Protein AF-A0A182T393-F1 (afdb_monomer)

Nearest PDB structures (foldseek):
  6nk0-assembly1_A  TM=8.496E-01  e=2.399E-06  Homo sapiens
  6nk1-assembly1_A  TM=8.509E-01  e=2.706E-06  Homo sapiens
  4l0p-assembly1_A  TM=8.720E-01  e=4.123E-06  Homo sapiens
  3ckh-assembly3_A  TM=7.743E-01  e=2.548E-06  Homo sapiens
  2bba-assembly1_A  TM=7.768E-01  e=3.442E-06  Homo sapiens

Mean predicted aligned error: 6.73 Å

Sequence (135 aa):
MGCGLAKNLWVEESFTNFVKGINWRSYVVCDVAYNNVNNWLWSPFIDRGPANRLYIEIHFTIRDCSLFPGNALSCKETFSLLFYEFDAATREPPPWQPESYKLIGRIAAGEGRFNQNSDVDINVEVKSIAVTKKG

Foldseek 3Di:
DDPDDDDLEWDWDWDDDVVVPDTDTDTDDDPQQDPPRDYDDDDQDDFCPPDQKDKDKDWDAFADPVQDPDRRNPDDQKDWDWDAADADSPPDDPDPDRVRTDTQDIDGQVVRHDHDPVDTRTGIDMTMDGDDHRD

Secondary structure (DSSP, 8-state):
----S--SS-EEEEEEETTTTEEEEEEE---TTSSS------PPP---TT-SEEEEEEEE-EE-GGGS-S--SS--SEEEEEE---SS--SSPPPS-GGGSEEEEEEE-TT-EESSTT----EEEEEEEE--S--

Organism: NCBI:txid74869

pLDDT: mean 84.37, std 12.2, range [49.47, 97.12]

Structure (mmCIF, N/CA/C/O backbone):
data_AF-A0A182T393-F1
#
_entry.id   AF-A0A182T393-F1
#
loop_
_atom_site.group_PDB
_atom_site.id
_atom_site.type_symbol
_atom_site.label_atom_id
_atom_site.label_alt_id
_atom_site.label_comp_id
_atom_site.label_asym_id
_atom_site.label_entity_id
_atom_site.label_seq_id
_atom_site.pdbx_PDB_ins_code
_atom_site.Cartn_x
_atom_site.Cartn_y
_atom_site.Cartn_z
_atom_site.occupancy
_atom_site.B_iso_or_equiv
_atom_site.auth_seq_id
_atom_site.auth_comp_id
_atom_site.auth_asym_id
_atom_site.auth_atom_id
_atom_site.pdbx_PDB_model_num
ATOM 1 N N . MET A 1 1 ? 3.718 4.989 -18.405 1.00 49.47 1 MET A N 1
ATOM 2 C CA . MET A 1 1 ? 4.385 5.387 -17.150 1.00 49.47 1 MET A CA 1
ATOM 3 C C . MET A 1 1 ? 5.885 5.332 -17.370 1.00 49.47 1 MET A C 1
ATOM 5 O O . MET A 1 1 ? 6.481 4.268 -17.285 1.00 49.47 1 MET A O 1
ATOM 9 N N . GLY A 1 2 ? 6.488 6.442 -17.786 1.00 51.38 2 GLY A N 1
ATOM 10 C CA . GLY A 1 2 ? 7.946 6.549 -17.812 1.00 51.38 2 GLY A CA 1
ATOM 11 C C . GLY A 1 2 ? 8.418 7.034 -16.449 1.00 51.38 2 GLY A C 1
ATOM 12 O O . GLY A 1 2 ? 7.729 7.842 -15.834 1.00 51.38 2 GLY A O 1
ATOM 13 N N . CYS A 1 3 ? 9.585 6.587 -15.991 1.00 62.75 3 CYS A N 1
ATOM 14 C CA . CYS A 1 3 ? 10.303 7.272 -14.915 1.00 62.75 3 CYS A CA 1
ATOM 15 C C . CYS A 1 3 ? 10.789 8.619 -15.466 1.00 62.75 3 CYS A C 1
ATOM 17 O O . CYS A 1 3 ? 11.920 8.755 -15.923 1.00 62.75 3 CYS A O 1
ATOM 19 N N . GLY A 1 4 ? 9.862 9.567 -15.578 1.00 52.72 4 GLY A N 1
ATOM 20 C CA . GLY A 1 4 ? 10.079 10.899 -16.111 1.00 52.72 4 GLY A CA 1
ATOM 21 C C . GLY A 1 4 ? 10.461 11.840 -14.980 1.00 52.72 4 GLY A C 1
ATOM 22 O O . GLY A 1 4 ? 9.652 12.091 -14.099 1.00 52.72 4 GLY A O 1
ATOM 23 N N . LEU A 1 5 ? 11.706 12.312 -15.032 1.00 49.72 5 LEU A N 1
ATOM 24 C CA . LEU A 1 5 ? 12.293 13.462 -14.336 1.00 49.72 5 LEU A CA 1
ATOM 25 C C . LEU A 1 5 ? 11.709 13.840 -12.953 1.00 49.72 5 LEU A C 1
ATOM 27 O O . LEU A 1 5 ? 10.743 14.587 -12.836 1.00 49.72 5 LEU A O 1
ATOM 31 N N . ALA A 1 6 ? 12.468 13.450 -11.924 1.00 50.38 6 ALA A N 1
ATOM 32 C CA . ALA A 1 6 ? 12.788 14.265 -10.747 1.00 50.38 6 ALA A CA 1
ATOM 33 C C . ALA A 1 6 ? 11.617 14.755 -9.875 1.00 50.38 6 ALA A C 1
ATOM 35 O O . ALA A 1 6 ? 11.488 15.951 -9.603 1.00 50.38 6 ALA A O 1
ATOM 36 N N . LYS A 1 7 ? 10.815 13.831 -9.341 1.00 55.44 7 LYS A N 1
ATOM 37 C CA . LYS A 1 7 ? 10.027 14.106 -8.133 1.00 55.44 7 LYS A CA 1
ATOM 38 C C . LYS A 1 7 ? 10.325 13.045 -7.085 1.00 55.44 7 LYS A C 1
ATOM 40 O O . LYS A 1 7 ? 9.885 11.920 -7.247 1.00 55.44 7 LYS A O 1
ATOM 45 N N . ASN A 1 8 ? 11.009 13.457 -6.015 1.00 66.31 8 ASN A N 1
ATOM 46 C CA . ASN A 1 8 ? 11.432 12.621 -4.884 1.00 66.31 8 ASN A CA 1
ATOM 47 C C . ASN A 1 8 ? 10.264 12.129 -3.994 1.00 66.31 8 ASN A C 1
ATOM 49 O O . ASN A 1 8 ? 10.408 12.129 -2.775 1.00 66.31 8 ASN A O 1
ATOM 53 N N . LEU A 1 9 ? 9.072 11.876 -4.547 1.00 83.38 9 LEU A N 1
ATOM 54 C CA . LEU A 1 9 ? 7.836 11.576 -3.815 1.00 83.38 9 LEU A CA 1
ATOM 55 C C . LEU A 1 9 ? 6.818 10.858 -4.720 1.00 83.38 9 LEU A C 1
ATOM 57 O O . LEU A 1 9 ? 6.926 10.867 -5.946 1.00 83.38 9 LEU A O 1
ATOM 61 N N . TRP A 1 10 ? 5.778 10.291 -4.106 1.00 90.19 10 TRP A N 1
ATOM 62 C CA . TRP A 1 10 ? 4.610 9.771 -4.819 1.00 90.19 10 TRP A CA 1
ATOM 63 C C . TRP A 1 10 ? 3.862 10.879 -5.569 1.00 90.19 10 TRP A C 1
ATOM 65 O O . TRP A 1 10 ? 3.632 11.965 -5.034 1.00 90.19 10 TRP A O 1
ATOM 75 N N . VAL A 1 11 ? 3.439 10.583 -6.797 1.00 91.50 11 VAL A N 1
ATOM 76 C CA . VAL A 1 11 ? 2.662 11.488 -7.651 1.00 91.50 11 VAL A CA 1
ATOM 77 C C . VAL A 1 11 ? 1.348 10.821 -8.028 1.00 91.50 11 VAL A C 1
ATOM 79 O O . VAL A 1 11 ? 1.331 9.656 -8.417 1.00 91.50 11 VAL A O 1
ATOM 82 N N . GLU A 1 12 ? 0.245 11.557 -7.911 1.00 91.75 12 GLU A N 1
ATOM 83 C CA . GLU A 1 12 ? -1.051 11.110 -8.418 1.00 91.75 12 GLU A CA 1
ATOM 84 C C . GLU A 1 12 ? -1.127 11.306 -9.938 1.00 91.75 12 GLU A C 1
ATOM 86 O O . GLU A 1 12 ? -0.915 12.406 -10.451 1.00 91.75 12 GLU A O 1
ATOM 91 N N . GLU A 1 13 ? -1.474 10.244 -10.656 1.00 90.25 13 GLU A N 1
ATOM 92 C CA . GLU A 1 13 ? -1.676 10.226 -12.103 1.00 90.25 13 GLU A CA 1
ATOM 93 C C . GLU A 1 13 ? -2.976 9.487 -12.462 1.00 90.25 13 GLU A C 1
ATOM 95 O O . GLU A 1 13 ? -3.621 8.852 -11.625 1.00 90.25 13 GLU A O 1
ATOM 100 N N . SER A 1 14 ? -3.397 9.590 -13.725 1.00 90.06 14 SER A N 1
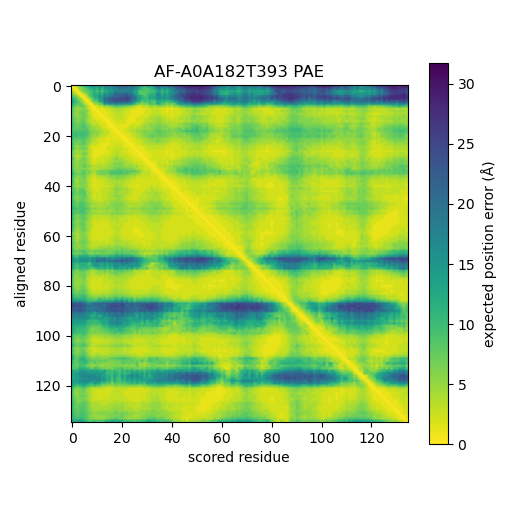ATOM 101 C CA . SER A 1 14 ? -4.507 8.790 -14.259 1.00 90.06 14 SER A CA 1
ATOM 102 C C . SER A 1 14 ? -3.962 7.564 -14.984 1.00 90.06 14 SER A C 1
ATOM 104 O O . SER A 1 14 ? -3.208 7.698 -15.948 1.00 90.06 14 SER A O 1
ATOM 106 N N . PHE A 1 15 ? -4.379 6.374 -14.558 1.00 88.75 15 PHE A N 1
ATOM 107 C CA . PHE A 1 15 ? -4.100 5.121 -15.249 1.00 88.75 15 PHE A CA 1
ATOM 108 C C . PHE A 1 15 ? -5.297 4.728 -16.111 1.00 88.75 15 PHE A C 1
ATOM 110 O O . PHE A 1 15 ? -6.390 4.470 -15.602 1.00 88.75 15 PHE A O 1
ATOM 117 N N . THR A 1 16 ? -5.084 4.674 -17.426 1.00 88.31 16 THR A N 1
ATOM 118 C CA . THR A 1 16 ? -6.119 4.299 -18.392 1.00 88.31 16 THR A CA 1
ATOM 119 C C . THR A 1 16 ? -5.713 3.045 -19.156 1.00 88.31 16 THR A C 1
ATOM 121 O O . THR A 1 16 ? -4.601 2.939 -19.669 1.00 88.31 16 THR A O 1
ATOM 124 N N . ASN A 1 17 ? -6.630 2.084 -19.242 1.00 86.12 17 ASN A N 1
ATOM 125 C CA . ASN A 1 17 ? -6.517 0.929 -20.126 1.00 86.12 17 ASN A CA 1
ATOM 126 C C . ASN A 1 17 ? -7.873 0.717 -20.799 1.00 86.12 17 ASN A C 1
ATOM 128 O O . ASN A 1 17 ? -8.777 0.115 -20.222 1.00 86.12 17 ASN A O 1
ATOM 132 N N . PHE A 1 18 ? -8.014 1.229 -22.022 1.00 85.50 18 PHE A N 1
ATOM 133 C CA . PHE A 1 18 ? -9.280 1.195 -22.758 1.00 85.50 18 PH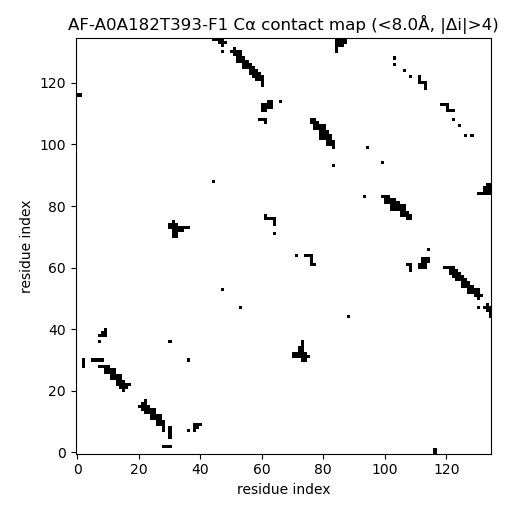E A CA 1
ATOM 134 C C . PHE A 1 18 ? -9.741 -0.227 -23.088 1.00 85.50 18 PHE A C 1
ATOM 136 O O . PHE A 1 18 ? -10.938 -0.491 -23.063 1.00 85.50 18 PHE A O 1
ATOM 143 N N . VAL A 1 19 ? -8.807 -1.153 -23.332 1.00 85.88 19 VAL A N 1
ATOM 144 C CA . VAL A 1 19 ? -9.119 -2.562 -23.631 1.00 85.88 19 VAL A CA 1
ATOM 145 C C . VAL A 1 19 ? -9.747 -3.250 -22.417 1.00 85.88 19 VAL A C 1
ATOM 147 O O . VAL A 1 19 ? -10.700 -4.008 -22.563 1.00 85.88 19 VAL A O 1
ATOM 150 N N . LYS A 1 20 ? -9.247 -2.952 -21.212 1.00 84.38 20 LYS A N 1
ATOM 151 C CA . LYS A 1 20 ? -9.770 -3.478 -19.940 1.00 84.38 20 LYS A CA 1
ATOM 152 C C . LYS A 1 20 ? -10.862 -2.592 -19.315 1.00 84.38 20 LYS A C 1
ATOM 154 O O . LYS A 1 20 ? -11.328 -2.901 -18.225 1.00 84.38 20 LYS A O 1
ATOM 159 N N . GLY A 1 21 ? -11.255 -1.489 -19.962 1.00 88.88 21 GLY A N 1
ATOM 160 C CA . GLY A 1 21 ? -12.244 -0.539 -19.436 1.00 88.88 21 GLY A CA 1
ATOM 161 C C . GLY A 1 21 ? -11.804 0.209 -18.168 1.00 88.88 21 GLY A C 1
ATOM 162 O O . GLY A 1 21 ? -12.646 0.645 -17.387 1.00 88.88 21 GLY A O 1
ATOM 163 N N . ILE A 1 22 ? -10.497 0.344 -17.935 1.00 89.69 22 ILE A N 1
ATOM 164 C CA . ILE A 1 22 ? -9.943 0.939 -16.713 1.00 89.69 22 ILE A CA 1
ATOM 165 C C . ILE A 1 22 ? -9.721 2.440 -16.898 1.00 89.69 22 ILE A C 1
ATOM 167 O O . ILE A 1 22 ? -9.072 2.868 -17.854 1.00 89.69 22 ILE A O 1
ATOM 171 N N . ASN A 1 23 ? -10.210 3.219 -15.933 1.00 93.25 23 ASN A N 1
ATOM 172 C CA . ASN A 1 23 ? -9.901 4.633 -15.747 1.00 93.25 23 ASN A CA 1
ATOM 173 C C . ASN A 1 23 ? -9.767 4.916 -14.242 1.00 93.25 23 ASN A C 1
ATOM 175 O O . ASN A 1 23 ? -10.752 5.217 -13.567 1.00 93.25 23 ASN A O 1
ATOM 179 N N . TRP A 1 24 ? -8.563 4.736 -13.704 1.00 93.25 24 TRP A N 1
ATOM 180 C CA . TRP A 1 24 ? -8.277 4.833 -12.271 1.00 93.25 24 TRP A CA 1
ATOM 181 C C . TRP A 1 24 ? -7.392 6.033 -11.948 1.00 93.25 24 TRP A C 1
ATOM 183 O O . TRP A 1 24 ? -6.582 6.473 -12.765 1.00 93.25 24 TRP A O 1
ATOM 193 N N . ARG A 1 25 ? -7.502 6.526 -10.711 1.00 93.69 25 ARG A N 1
ATOM 194 C CA . ARG A 1 25 ? -6.463 7.357 -10.095 1.00 93.69 25 ARG A CA 1
ATOM 195 C C . ARG A 1 25 ? -5.421 6.434 -9.481 1.00 93.69 25 ARG A C 1
ATOM 197 O O . ARG A 1 25 ? -5.774 5.524 -8.736 1.00 93.69 25 ARG A O 1
ATOM 204 N N . SER A 1 26 ? -4.158 6.650 -9.818 1.00 92.12 26 SER A N 1
ATOM 205 C CA . SER A 1 26 ? -3.035 5.834 -9.361 1.00 92.12 26 SER A CA 1
ATOM 206 C C . SER A 1 26 ? -1.953 6.715 -8.764 1.00 92.12 26 SER A C 1
ATOM 208 O O . SER A 1 26 ? -1.682 7.792 -9.290 1.00 92.12 26 SER A O 1
ATOM 210 N N . TYR A 1 27 ? -1.285 6.227 -7.725 1.00 93.56 27 TYR A N 1
ATOM 211 C CA . TYR A 1 27 ? -0.070 6.847 -7.212 1.00 93.56 27 TYR A CA 1
ATOM 212 C C . TYR A 1 27 ? 1.145 6.119 -7.776 1.00 93.56 27 TYR A C 1
ATOM 214 O O . TYR A 1 27 ? 1.219 4.893 -7.721 1.00 93.56 27 TYR A O 1
ATOM 222 N N . VAL A 1 28 ? 2.092 6.875 -8.323 1.00 91.19 28 VAL A N 1
ATOM 223 C CA . VAL A 1 28 ? 3.314 6.352 -8.942 1.00 91.19 28 VAL A CA 1
ATOM 224 C C . VAL A 1 28 ? 4.550 6.992 -8.321 1.00 91.19 28 VAL A C 1
ATOM 226 O O . VAL A 1 28 ? 4.536 8.158 -7.929 1.00 91.19 28 VAL A O 1
ATOM 229 N N . VAL A 1 29 ? 5.628 6.217 -8.226 1.00 90.31 29 VAL A N 1
ATOM 230 C CA . VAL A 1 29 ? 6.933 6.673 -7.742 1.00 90.31 29 VAL A CA 1
ATOM 231 C C . VAL A 1 29 ? 8.035 5.907 -8.470 1.00 90.31 29 VAL A C 1
ATOM 233 O O . VAL A 1 29 ? 7.900 4.707 -8.708 1.00 90.31 29 VAL A O 1
ATOM 236 N N . CYS A 1 30 ? 9.114 6.587 -8.864 1.00 87.12 30 CYS A N 1
ATOM 237 C CA . CYS A 1 30 ? 10.248 5.951 -9.541 1.00 87.12 30 CYS A CA 1
ATOM 238 C C . CYS A 1 30 ? 11.578 6.667 -9.252 1.00 87.12 30 CYS A C 1
ATOM 240 O O . CYS A 1 30 ? 12.268 7.143 -10.153 1.00 87.12 30 CYS A O 1
ATOM 242 N N . ASP A 1 31 ? 11.965 6.702 -7.979 1.00 86.44 31 ASP A N 1
ATOM 243 C CA . ASP A 1 31 ? 13.183 7.375 -7.502 1.00 86.44 31 ASP A CA 1
ATOM 244 C C . ASP A 1 31 ? 14.434 6.485 -7.526 1.00 86.44 31 ASP A C 1
ATOM 246 O O . ASP A 1 31 ? 15.334 6.610 -6.702 1.00 86.44 31 ASP A O 1
ATOM 250 N N . VAL A 1 32 ? 14.530 5.587 -8.507 1.00 84.50 32 VAL A N 1
ATOM 251 C CA . VAL A 1 32 ? 15.601 4.574 -8.602 1.00 84.50 32 VAL A CA 1
ATOM 252 C C . VAL A 1 32 ? 17.019 5.152 -8.726 1.00 84.50 32 VAL A C 1
ATOM 254 O O . VAL A 1 32 ? 17.993 4.440 -8.483 1.00 84.50 32 VAL A O 1
ATOM 257 N N . ALA A 1 33 ? 17.139 6.425 -9.119 1.00 82.31 33 ALA A N 1
ATOM 258 C CA . ALA A 1 33 ? 18.406 7.133 -9.303 1.00 82.31 33 ALA A CA 1
ATOM 259 C C . ALA A 1 33 ? 18.946 7.788 -8.015 1.00 82.31 33 ALA A C 1
ATOM 261 O O . ALA A 1 33 ? 20.081 8.262 -8.008 1.00 82.31 33 ALA A O 1
ATOM 262 N N . TYR A 1 34 ? 18.159 7.842 -6.935 1.00 82.75 34 TYR A N 1
ATOM 263 C CA . TYR A 1 34 ? 18.539 8.504 -5.683 1.00 82.75 34 TYR A CA 1
ATOM 264 C C . TYR A 1 34 ? 18.929 7.485 -4.610 1.00 82.75 34 TYR A C 1
ATOM 266 O O . TYR A 1 34 ? 18.401 6.379 -4.570 1.00 82.75 34 TYR A O 1
ATOM 274 N N . ASN A 1 35 ? 19.837 7.850 -3.705 1.00 81.62 35 ASN A N 1
ATOM 275 C CA . ASN A 1 35 ? 20.173 7.021 -2.544 1.00 81.62 35 ASN A CA 1
ATOM 276 C C . ASN A 1 35 ? 19.187 7.255 -1.393 1.00 81.62 35 ASN A C 1
ATOM 278 O O . ASN A 1 35 ? 18.618 8.337 -1.273 1.00 81.62 35 ASN A O 1
ATOM 282 N N . ASN A 1 36 ? 19.041 6.259 -0.514 1.00 82.06 36 ASN A N 1
ATOM 283 C CA . ASN A 1 36 ? 18.257 6.348 0.727 1.00 82.06 36 ASN A CA 1
ATOM 284 C C . ASN A 1 36 ? 16.804 6.823 0.522 1.00 82.06 36 ASN A C 1
ATOM 286 O O . ASN A 1 36 ? 16.260 7.561 1.341 1.00 82.06 36 ASN A O 1
ATOM 290 N N . VAL A 1 37 ? 16.181 6.390 -0.576 1.00 86.88 37 VAL A N 1
ATOM 291 C CA . VAL A 1 37 ? 14.786 6.702 -0.905 1.00 86.88 37 VAL A CA 1
ATOM 292 C C . VAL A 1 37 ? 13.856 6.188 0.193 1.00 86.88 37 VAL A C 1
ATOM 294 O O . VAL A 1 37 ? 13.900 5.012 0.556 1.00 86.88 37 VAL A O 1
ATOM 297 N N . ASN A 1 38 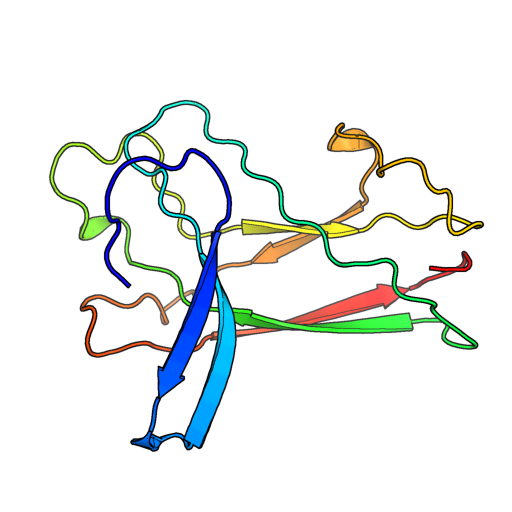? 12.995 7.070 0.701 1.00 87.88 38 ASN A N 1
ATOM 298 C CA . ASN A 1 38 ? 12.017 6.767 1.742 1.00 87.88 38 ASN A CA 1
ATOM 299 C C . ASN A 1 38 ? 10.722 7.547 1.478 1.00 87.88 38 ASN A C 1
ATOM 301 O O . ASN A 1 38 ? 10.442 8.556 2.122 1.00 87.88 38 ASN A O 1
ATOM 305 N N . ASN A 1 39 ? 9.956 7.093 0.487 1.00 89.69 39 ASN A N 1
ATOM 306 C CA . ASN A 1 39 ? 8.757 7.783 0.019 1.00 89.69 39 ASN A CA 1
ATOM 307 C C . ASN A 1 39 ? 7.501 7.211 0.670 1.00 89.69 39 ASN A C 1
ATOM 309 O O . ASN A 1 39 ? 7.192 6.029 0.516 1.00 89.69 39 ASN A O 1
ATOM 313 N N . TRP A 1 40 ? 6.743 8.076 1.336 1.00 89.94 40 TRP A N 1
ATOM 314 C CA . TRP A 1 40 ? 5.525 7.717 2.055 1.00 89.94 40 TRP A CA 1
ATOM 315 C C . TRP A 1 40 ? 4.284 8.127 1.274 1.00 89.94 40 TRP A C 1
ATOM 317 O O . TRP A 1 40 ? 4.242 9.205 0.683 1.00 89.94 40 TRP A O 1
ATOM 327 N N . LEU A 1 41 ? 3.271 7.265 1.304 1.00 91.50 41 LEU A N 1
ATOM 328 C CA . LEU A 1 41 ? 1.937 7.535 0.787 1.00 91.50 41 LEU A CA 1
ATOM 329 C C . LEU A 1 41 ? 0.923 7.126 1.850 1.00 91.50 41 LEU A C 1
ATOM 331 O O . LEU A 1 41 ? 0.992 6.016 2.381 1.00 91.50 41 LEU A O 1
ATOM 335 N N . TRP A 1 42 ? -0.022 8.013 2.138 1.00 89.31 42 TRP A N 1
ATOM 336 C CA . TRP A 1 42 ? -1.103 7.761 3.082 1.00 89.31 42 TRP A CA 1
ATOM 337 C C . TRP A 1 42 ? -2.448 7.833 2.382 1.00 89.31 42 TRP A C 1
ATOM 339 O O . TRP A 1 42 ? -2.664 8.679 1.514 1.00 89.31 42 TRP A O 1
ATOM 349 N N . SER A 1 43 ? -3.366 6.961 2.793 1.00 90.06 43 SER A N 1
ATOM 350 C CA . SER A 1 43 ? -4.774 7.143 2.475 1.00 90.06 43 SER A CA 1
ATOM 351 C C . SER A 1 43 ? -5.350 8.296 3.304 1.00 90.06 43 SER A C 1
ATOM 353 O O . SER A 1 43 ? -4.804 8.655 4.352 1.00 90.06 43 SER A O 1
ATOM 355 N N . PRO A 1 44 ? -6.511 8.832 2.905 1.00 88.25 44 PRO A N 1
ATOM 356 C CA . PRO A 1 44 ? -7.384 9.529 3.838 1.00 88.25 44 PRO A CA 1
ATOM 357 C C . PRO A 1 44 ? -7.733 8.645 5.047 1.00 88.25 44 PRO A C 1
ATOM 359 O O . PRO A 1 44 ? -7.561 7.423 5.009 1.00 88.25 44 PRO A O 1
ATOM 362 N N . PHE A 1 45 ? -8.263 9.263 6.103 1.00 87.50 45 PHE A N 1
ATOM 363 C CA . PHE A 1 45 ? -8.829 8.531 7.235 1.00 87.50 45 PHE A CA 1
ATOM 364 C C . PHE A 1 45 ? -9.961 7.608 6.769 1.00 87.50 45 PHE A C 1
ATOM 366 O O . PHE A 1 45 ? -10.845 8.037 6.022 1.00 87.50 45 PHE A O 1
ATOM 373 N N . ILE A 1 46 ? -9.936 6.356 7.226 1.00 90.94 46 ILE A N 1
ATOM 374 C CA . ILE A 1 46 ? -10.945 5.345 6.909 1.00 90.94 46 ILE A CA 1
ATOM 375 C C . ILE A 1 46 ? -11.679 5.010 8.205 1.00 90.94 46 ILE A C 1
ATOM 377 O O . ILE A 1 46 ? -11.126 4.351 9.076 1.00 90.94 46 ILE A O 1
ATOM 381 N N . ASP A 1 47 ? -12.932 5.446 8.330 1.00 91.31 47 ASP A N 1
ATOM 382 C CA . ASP A 1 47 ? -13.770 5.071 9.472 1.00 91.31 47 ASP A CA 1
ATOM 383 C C . ASP A 1 47 ? -14.080 3.567 9.410 1.00 91.31 47 ASP A C 1
ATOM 385 O O . ASP A 1 47 ? -14.603 3.072 8.405 1.00 91.31 47 ASP A O 1
ATOM 389 N N . ARG A 1 48 ? -13.758 2.823 10.476 1.00 93.31 48 ARG A N 1
ATOM 390 C CA . ARG A 1 48 ? -14.015 1.375 10.514 1.00 93.31 48 ARG A CA 1
ATOM 391 C C . ARG A 1 48 ? -15.500 1.031 10.666 1.00 93.31 48 ARG A C 1
ATOM 393 O O . ARG A 1 48 ? -15.886 -0.123 10.464 1.00 93.31 48 ARG A O 1
ATOM 400 N N . GLY A 1 49 ? -16.328 1.978 11.107 1.00 92.56 49 GLY A N 1
ATOM 401 C CA . GLY A 1 49 ? -17.715 1.748 11.489 1.00 92.56 49 GLY A CA 1
ATOM 402 C C . GLY A 1 49 ? -17.852 0.607 12.514 1.00 92.56 49 GLY A C 1
ATOM 403 O O . GLY A 1 49 ? -17.164 0.600 13.536 1.00 92.56 49 GLY A O 1
ATOM 404 N N . PRO A 1 50 ? -18.728 -0.388 12.282 1.00 94.94 50 PRO A N 1
ATOM 405 C CA . PRO A 1 50 ? -18.880 -1.541 13.170 1.00 94.94 50 PRO A CA 1
ATOM 406 C C . PRO A 1 50 ? -17.878 -2.675 12.888 1.00 94.94 50 PRO A C 1
ATOM 408 O O . PRO A 1 50 ? -17.957 -3.722 13.532 1.00 94.94 50 PRO A O 1
ATOM 411 N N . ALA A 1 51 ? -16.969 -2.526 11.917 1.00 96.25 51 ALA A N 1
ATOM 412 C CA . ALA A 1 51 ? -16.076 -3.607 11.519 1.00 96.25 51 ALA A CA 1
ATOM 413 C C . ALA A 1 51 ? -15.060 -3.938 12.623 1.00 96.25 51 ALA A C 1
ATOM 415 O O . ALA A 1 51 ? -14.554 -3.050 13.302 1.00 96.25 51 ALA A O 1
ATOM 416 N N . ASN A 1 52 ? -14.726 -5.223 12.758 1.00 96.31 52 ASN A N 1
ATOM 417 C CA . ASN A 1 52 ? -13.625 -5.710 13.607 1.00 96.31 52 ASN A CA 1
ATOM 418 C C . ASN A 1 52 ? -12.409 -6.157 12.775 1.00 96.31 52 ASN A C 1
ATOM 420 O O . ASN A 1 52 ? -11.376 -6.558 13.315 1.00 96.31 52 ASN A O 1
ATOM 424 N N . ARG A 1 53 ? -12.543 -6.146 11.444 1.00 96.19 53 ARG A N 1
ATOM 425 C CA . ARG A 1 53 ? -11.504 -6.534 10.492 1.00 96.19 53 ARG A CA 1
ATOM 426 C C . ARG A 1 53 ? -11.662 -5.749 9.199 1.00 96.19 53 ARG A C 1
ATOM 428 O O . ARG A 1 53 ? -12.765 -5.676 8.667 1.00 96.19 53 ARG A O 1
ATOM 435 N N . LEU A 1 54 ? -10.551 -5.230 8.690 1.00 95.75 54 LEU A N 1
ATOM 436 C CA . LEU A 1 54 ? -10.462 -4.624 7.367 1.00 95.75 54 LEU A CA 1
ATOM 437 C C . LEU A 1 54 ? -9.781 -5.593 6.401 1.00 95.75 54 LEU A C 1
ATOM 439 O O . LEU A 1 54 ? -8.842 -6.298 6.783 1.00 95.75 54 LEU A O 1
ATOM 443 N N . TYR A 1 55 ? -10.258 -5.609 5.159 1.00 96.69 55 TYR A N 1
ATOM 444 C CA . TYR A 1 55 ? -9.621 -6.276 4.027 1.00 96.69 55 TYR A CA 1
ATOM 445 C C . TYR A 1 55 ? -9.114 -5.198 3.075 1.00 96.69 55 TYR A C 1
ATOM 447 O O . TYR A 1 55 ? -9.859 -4.293 2.710 1.00 96.69 55 TYR A O 1
ATOM 455 N N . ILE A 1 56 ? -7.838 -5.280 2.722 1.00 96.62 56 ILE A N 1
ATOM 456 C CA . ILE A 1 56 ? -7.131 -4.304 1.902 1.00 96.62 56 ILE A CA 1
ATOM 457 C C . ILE A 1 56 ? -6.719 -5.034 0.633 1.00 96.62 56 ILE A C 1
ATOM 459 O O . ILE A 1 56 ? -5.834 -5.889 0.674 1.00 96.62 56 ILE A O 1
ATOM 463 N N . GLU A 1 57 ? -7.391 -4.717 -0.465 1.00 97.12 57 GLU A N 1
ATOM 464 C CA . GLU A 1 57 ? -7.041 -5.181 -1.802 1.00 97.12 57 GLU A CA 1
ATOM 465 C C . GLU A 1 57 ? -6.249 -4.083 -2.510 1.00 97.12 57 GLU A C 1
ATOM 467 O O . GLU A 1 57 ? -6.710 -2.947 -2.622 1.00 97.12 57 GLU A O 1
ATOM 472 N N . ILE A 1 58 ? -5.042 -4.413 -2.959 1.00 95.75 58 ILE A N 1
ATOM 473 C CA . ILE A 1 58 ? -4.150 -3.478 -3.641 1.00 95.75 58 ILE A CA 1
ATOM 474 C C . ILE A 1 58 ? -3.927 -3.974 -5.058 1.00 95.75 58 ILE A C 1
ATOM 476 O O . ILE A 1 58 ? -3.402 -5.068 -5.260 1.00 95.75 58 ILE A O 1
ATOM 480 N N . HIS A 1 59 ? -4.281 -3.127 -6.021 1.00 94.88 59 HIS A N 1
ATOM 481 C CA . HIS A 1 59 ? -3.935 -3.285 -7.429 1.00 94.88 59 HIS A CA 1
ATOM 482 C C . HIS A 1 59 ? -2.674 -2.478 -7.701 1.00 94.88 59 HIS A C 1
ATOM 484 O O . HIS A 1 59 ? -2.647 -1.272 -7.451 1.00 94.88 59 HIS A O 1
ATOM 490 N N . PHE A 1 60 ? -1.617 -3.125 -8.177 1.00 94.06 60 PHE A N 1
ATOM 491 C CA . PHE A 1 60 ? -0.328 -2.466 -8.356 1.00 94.06 60 PHE A CA 1
ATOM 492 C C . PHE A 1 60 ? 0.473 -3.065 -9.508 1.00 94.06 60 PHE A C 1
ATOM 494 O O . PHE A 1 60 ? 0.219 -4.167 -9.987 1.00 94.06 60 PHE A O 1
ATOM 501 N N . THR A 1 61 ? 1.473 -2.317 -9.953 1.00 91.62 61 THR A N 1
ATOM 502 C CA . THR A 1 61 ? 2.381 -2.711 -11.030 1.00 91.62 61 THR A CA 1
ATOM 503 C C . THR A 1 61 ? 3.796 -2.408 -10.570 1.00 91.62 61 THR A C 1
ATOM 505 O O . THR A 1 61 ? 4.034 -1.329 -10.024 1.00 91.62 61 THR A O 1
ATOM 508 N N . ILE A 1 62 ? 4.737 -3.320 -10.797 1.00 90.94 62 ILE A N 1
ATOM 509 C CA . ILE A 1 62 ? 6.150 -3.118 -10.461 1.00 90.94 62 ILE A CA 1
ATOM 510 C C . ILE A 1 62 ? 6.973 -3.319 -11.720 1.00 90.94 62 ILE A C 1
ATOM 512 O O . ILE A 1 62 ? 6.783 -4.295 -12.443 1.00 90.94 62 ILE A O 1
ATOM 516 N N . ARG A 1 63 ? 7.881 -2.381 -11.978 1.00 87.75 63 ARG A N 1
ATOM 517 C CA . ARG A 1 63 ? 8.820 -2.473 -13.091 1.00 87.75 63 ARG A CA 1
ATOM 518 C C . ARG A 1 63 ? 10.023 -3.308 -12.676 1.00 87.75 63 ARG A C 1
ATOM 520 O O . ARG A 1 63 ? 10.545 -3.095 -11.584 1.00 87.75 63 ARG A O 1
ATOM 527 N N . ASP A 1 64 ? 10.466 -4.202 -13.553 1.00 87.56 64 ASP A N 1
ATOM 528 C CA . ASP A 1 64 ? 11.646 -5.028 -13.294 1.00 87.56 64 ASP A CA 1
ATOM 529 C C . ASP A 1 64 ? 12.915 -4.163 -13.156 1.00 87.56 64 ASP A C 1
ATOM 531 O O . ASP A 1 64 ? 13.224 -3.325 -14.015 1.00 87.56 64 ASP A O 1
ATOM 535 N N . CYS A 1 65 ? 13.654 -4.361 -12.062 1.00 86.19 65 CYS A N 1
ATOM 536 C CA . CYS A 1 65 ? 14.868 -3.613 -11.758 1.00 86.19 65 CYS A CA 1
ATOM 537 C C . CYS A 1 65 ? 16.003 -3.867 -12.759 1.00 86.19 65 CYS A C 1
ATOM 539 O O . CYS A 1 65 ? 16.812 -2.968 -13.002 1.00 86.19 65 CYS A O 1
ATOM 541 N N . SER A 1 66 ? 16.059 -5.055 -13.369 1.00 83.94 66 SER A N 1
ATOM 542 C CA . SER A 1 66 ? 17.077 -5.429 -14.362 1.00 83.94 66 SER A CA 1
ATOM 543 C C . SER A 1 66 ? 17.030 -4.569 -15.628 1.00 8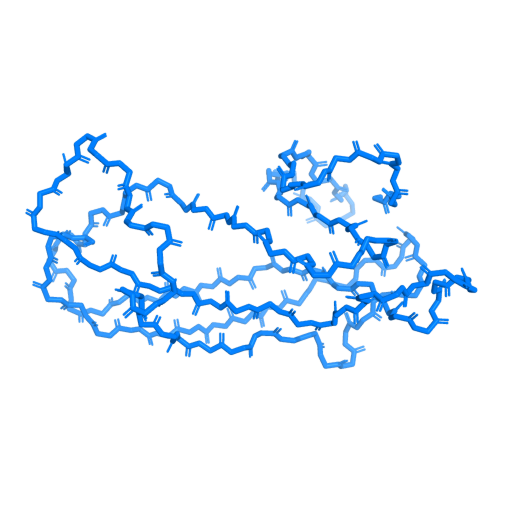3.94 66 SER A C 1
ATOM 545 O O . SER A 1 66 ? 18.002 -4.499 -16.378 1.00 83.94 66 SER A O 1
ATOM 547 N N . LEU A 1 67 ? 15.918 -3.869 -15.850 1.00 80.94 67 LEU A N 1
ATOM 548 C CA . LEU A 1 67 ? 15.681 -3.057 -17.039 1.00 80.94 67 LEU A CA 1
ATOM 549 C C . LEU A 1 67 ? 16.053 -1.589 -16.863 1.00 80.94 67 LEU A C 1
ATOM 551 O O . LEU A 1 67 ? 15.868 -0.790 -17.786 1.00 80.94 67 LEU A O 1
ATOM 555 N N . PHE A 1 68 ? 16.565 -1.210 -15.692 1.00 78.50 68 PHE A N 1
ATOM 556 C CA . PHE A 1 68 ? 17.101 0.123 -15.486 1.00 78.50 68 PHE A CA 1
ATOM 557 C C . PHE A 1 68 ? 18.586 0.165 -15.874 1.00 78.50 68 PHE A C 1
ATOM 559 O O . PHE A 1 68 ? 19.410 -0.502 -15.247 1.00 78.50 68 PHE A O 1
ATOM 566 N N . PRO A 1 69 ? 18.969 0.964 -16.885 1.00 70.38 69 PRO A N 1
ATOM 567 C CA . PRO A 1 69 ? 20.357 1.039 -17.317 1.00 70.38 69 PRO A CA 1
ATOM 568 C C . PRO A 1 69 ? 21.229 1.767 -16.285 1.00 70.38 69 PRO A C 1
ATOM 570 O O . PRO A 1 69 ? 20.946 2.909 -15.926 1.00 70.38 69 PRO A O 1
ATOM 573 N N . GLY A 1 70 ? 22.314 1.112 -15.855 1.00 64.50 70 GLY A N 1
ATOM 574 C CA . GLY A 1 70 ? 23.574 1.695 -15.358 1.00 64.50 70 GLY A CA 1
ATOM 575 C C . GLY A 1 70 ? 23.574 2.593 -14.111 1.00 64.50 70 GLY A C 1
ATOM 576 O O . GLY A 1 70 ? 24.652 2.851 -13.595 1.00 64.50 70 GLY A O 1
ATOM 577 N N . ASN A 1 71 ? 22.420 3.049 -13.612 1.00 63.44 71 ASN A N 1
ATOM 578 C CA . ASN A 1 71 ? 22.309 4.095 -12.580 1.00 63.44 71 ASN A CA 1
ATOM 579 C C . ASN A 1 71 ? 21.215 3.815 -11.528 1.00 63.44 71 ASN A C 1
ATOM 581 O O . ASN A 1 71 ? 20.796 4.719 -10.806 1.00 63.44 71 ASN A O 1
ATOM 585 N N . ALA A 1 72 ? 20.708 2.583 -11.450 1.00 68.50 72 ALA A N 1
ATOM 586 C CA . ALA A 1 72 ? 19.668 2.205 -10.498 1.00 68.50 72 ALA A CA 1
ATOM 587 C C . ALA A 1 72 ? 20.278 1.925 -9.113 1.00 68.50 72 ALA A C 1
ATOM 589 O O . ALA A 1 72 ? 20.501 0.777 -8.736 1.00 68.50 72 ALA A O 1
ATOM 590 N N . LEU A 1 73 ? 20.598 2.983 -8.368 1.00 71.56 73 LEU A N 1
ATOM 591 C CA . LEU A 1 73 ? 21.293 2.890 -7.079 1.00 71.56 73 LEU A CA 1
ATOM 592 C C . LEU A 1 73 ? 20.428 2.265 -5.976 1.00 71.56 73 LEU A C 1
ATOM 594 O O . LEU A 1 73 ? 20.941 1.605 -5.076 1.00 71.56 73 LEU A O 1
ATOM 598 N N . SER A 1 74 ? 19.112 2.468 -6.043 1.00 76.38 74 SER A N 1
ATOM 599 C CA . SER A 1 74 ? 18.175 2.111 -4.971 1.00 76.38 74 SER A CA 1
ATOM 600 C C . SER A 1 74 ? 16.951 1.342 -5.459 1.00 76.38 74 SER A C 1
ATOM 602 O O . SER A 1 74 ? 15.933 1.310 -4.769 1.00 76.38 74 SER A O 1
ATOM 604 N N . CYS A 1 75 ? 17.029 0.704 -6.632 1.00 84.88 75 CYS A N 1
ATOM 605 C CA . CYS A 1 75 ? 15.879 0.003 -7.193 1.00 84.88 75 CYS A CA 1
ATOM 606 C C . CYS A 1 75 ? 15.340 -1.067 -6.231 1.00 84.88 75 CYS A C 1
ATOM 608 O O . CYS A 1 75 ? 16.088 -1.892 -5.696 1.00 84.88 75 CYS A O 1
ATOM 610 N N . LYS A 1 76 ? 14.027 -1.020 -5.988 1.00 88.31 76 LYS A N 1
ATOM 611 C CA . LYS A 1 76 ? 13.287 -1.975 -5.164 1.00 88.31 76 LYS A CA 1
ATOM 612 C C . LYS A 1 76 ? 12.051 -2.433 -5.918 1.00 88.31 76 LYS A C 1
ATOM 614 O O . LYS A 1 76 ? 11.291 -1.618 -6.426 1.00 88.31 76 LYS A O 1
ATOM 619 N N . GLU A 1 77 ? 11.824 -3.738 -5.893 1.00 90.75 77 GLU A N 1
ATOM 620 C CA . GLU A 1 77 ? 10.665 -4.394 -6.513 1.00 90.75 77 GLU A CA 1
ATOM 621 C C . GLU A 1 77 ? 9.602 -4.753 -5.466 1.00 90.75 77 GLU A C 1
ATOM 623 O O . GLU A 1 77 ? 8.799 -5.667 -5.650 1.00 90.75 77 GLU A O 1
ATOM 628 N N . THR A 1 78 ? 9.631 -4.059 -4.325 1.00 93.50 78 THR A N 1
ATOM 629 C CA . THR A 1 78 ? 8.726 -4.285 -3.199 1.00 93.50 78 THR A CA 1
ATOM 630 C C . THR A 1 78 ? 8.383 -2.978 -2.503 1.00 93.50 78 THR A C 1
ATOM 632 O O . THR A 1 78 ? 9.248 -2.107 -2.396 1.00 93.50 78 THR A O 1
ATOM 635 N N . PHE A 1 79 ? 7.195 -2.887 -1.911 1.00 94.88 79 PHE A N 1
ATOM 636 C CA . PHE A 1 79 ? 6.822 -1.804 -0.995 1.00 94.88 79 PHE A CA 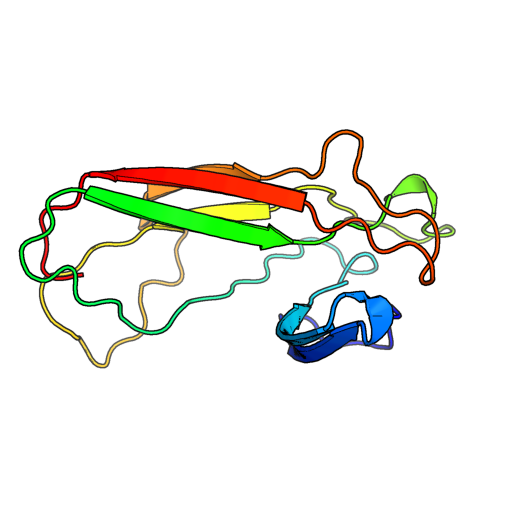1
ATOM 637 C C . PHE A 1 79 ? 6.257 -2.362 0.315 1.00 94.88 79 PHE A C 1
ATOM 639 O O . PHE A 1 79 ? 5.799 -3.502 0.376 1.00 94.88 79 PHE A O 1
ATOM 646 N N . SER A 1 80 ? 6.308 -1.574 1.388 1.00 95.50 80 SER A N 1
ATOM 647 C CA . SER A 1 80 ? 5.746 -1.962 2.687 1.00 95.50 80 SER A CA 1
ATOM 648 C C . SER A 1 80 ? 4.332 -1.411 2.835 1.00 95.50 80 SER A C 1
ATOM 650 O O . SER A 1 80 ? 4.122 -0.213 2.667 1.00 95.50 80 SER A O 1
ATOM 652 N N . LEU A 1 81 ? 3.381 -2.269 3.201 1.00 96.12 81 LEU A N 1
ATOM 653 C CA . LEU A 1 81 ? 2.046 -1.858 3.623 1.00 96.12 81 LEU A CA 1
ATOM 654 C C . LEU A 1 81 ? 2.041 -1.672 5.142 1.00 96.12 81 LEU A C 1
ATOM 656 O O . LEU A 1 81 ? 2.244 -2.628 5.898 1.00 96.12 81 LEU A O 1
ATOM 660 N N . LEU A 1 82 ? 1.822 -0.435 5.570 1.00 94.94 82 LEU A N 1
ATOM 661 C CA . LEU A 1 82 ? 1.816 -0.014 6.966 1.00 94.94 82 LEU A CA 1
ATOM 662 C C . LEU A 1 82 ? 0.402 0.372 7.399 1.00 94.94 82 LEU A C 1
ATOM 664 O O . LEU A 1 82 ? -0.410 0.800 6.582 1.00 94.94 82 LEU A O 1
ATOM 668 N N . PHE A 1 83 ? 0.118 0.227 8.689 1.00 93.38 83 PHE A N 1
ATOM 669 C CA . PHE A 1 83 ? -1.187 0.520 9.266 1.00 93.38 83 PHE A CA 1
ATOM 670 C C . PHE A 1 83 ? -1.063 1.222 10.609 1.00 93.38 83 PHE A C 1
ATOM 672 O O . PHE A 1 83 ? -0.217 0.862 11.430 1.00 93.38 83 PHE A O 1
ATOM 679 N N . TYR A 1 84 ? -1.917 2.213 10.824 1.00 91.56 84 TYR A N 1
ATOM 680 C CA . TYR A 1 84 ? -1.959 3.007 12.038 1.00 91.56 84 TYR A CA 1
ATOM 681 C C . TYR A 1 84 ? -3.409 3.273 12.417 1.00 91.56 84 TYR A C 1
ATOM 683 O O . TYR A 1 84 ? -4.153 3.816 11.610 1.00 91.56 84 TYR A O 1
ATOM 691 N N . GLU A 1 85 ? -3.778 2.887 13.637 1.00 89.69 85 GLU A N 1
ATOM 692 C CA . GLU A 1 85 ? -5.120 3.086 14.183 1.00 89.69 85 GLU A CA 1
ATOM 693 C C . GLU A 1 85 ? -5.135 4.218 15.204 1.00 89.69 85 GLU A C 1
ATOM 695 O O . GLU A 1 85 ? -4.272 4.281 16.096 1.00 89.69 85 GLU A O 1
ATOM 700 N N . PHE A 1 86 ? -6.191 5.027 15.186 1.00 87.06 86 PHE A N 1
ATOM 701 C CA . PHE A 1 86 ? -6.385 6.122 16.130 1.00 87.06 86 PHE A CA 1
ATOM 702 C C . PHE A 1 86 ? -7.875 6.416 16.408 1.00 87.06 86 PHE A C 1
ATOM 704 O O . PHE A 1 86 ? -8.767 6.112 15.622 1.00 87.06 86 PHE A O 1
ATOM 711 N N . ASP A 1 87 ? -8.175 6.932 17.606 1.00 78.38 87 ASP A N 1
ATOM 712 C CA . ASP A 1 87 ? -9.553 7.014 18.136 1.00 78.38 87 ASP A CA 1
ATOM 713 C C . ASP A 1 87 ? -10.323 8.285 17.753 1.00 78.38 87 ASP A C 1
ATOM 715 O O . ASP A 1 87 ? -11.532 8.390 17.981 1.00 78.38 87 ASP A O 1
ATOM 719 N N . ALA A 1 88 ? -9.645 9.268 17.177 1.00 69.94 88 ALA A N 1
ATOM 720 C CA . ALA A 1 88 ? -10.246 10.515 16.734 1.00 69.94 88 ALA A CA 1
ATOM 721 C C . ALA A 1 88 ? -9.727 10.813 15.340 1.00 69.94 88 ALA A C 1
ATOM 723 O O . ALA A 1 88 ? -8.545 10.627 15.119 1.00 69.94 88 ALA A O 1
ATOM 724 N N . ALA A 1 89 ? -10.551 11.344 14.435 1.00 62.41 89 ALA A N 1
ATOM 725 C CA . ALA A 1 89 ? -10.040 12.011 13.242 1.00 62.41 89 ALA A CA 1
ATOM 726 C C . ALA A 1 89 ? -9.286 13.278 13.690 1.00 62.41 89 ALA A C 1
ATOM 728 O O . ALA A 1 89 ? -9.810 14.393 13.648 1.00 62.41 89 ALA A O 1
ATOM 729 N N . THR A 1 90 ? -8.088 13.106 14.247 1.00 61.31 90 THR A N 1
ATOM 730 C CA . THR A 1 90 ? -7.199 14.201 14.585 1.00 61.31 90 THR A CA 1
ATOM 731 C C . THR A 1 90 ? -6.850 14.885 13.277 1.00 61.31 90 THR A C 1
ATOM 733 O O . THR A 1 90 ? -6.498 14.239 12.295 1.00 61.31 90 THR A O 1
ATOM 736 N N . ARG A 1 91 ? -6.955 16.215 13.249 1.00 56.22 91 ARG A N 1
ATOM 737 C CA . ARG A 1 91 ? -6.450 17.012 12.121 1.00 56.22 91 ARG A CA 1
ATOM 738 C C . ARG A 1 91 ? -4.927 16.931 11.989 1.00 56.22 91 ARG A C 1
ATOM 740 O O . ARG A 1 91 ? -4.380 17.441 11.017 1.00 56.22 91 ARG A O 1
ATOM 747 N N . GLU A 1 92 ? -4.258 16.345 12.977 1.00 64.94 92 GLU A N 1
ATOM 748 C CA . GLU A 1 92 ? -2.824 16.126 12.959 1.00 64.94 92 GLU A CA 1
ATOM 749 C C . GLU A 1 92 ? -2.486 14.964 12.021 1.00 64.94 92 GLU A C 1
ATOM 751 O O . GLU A 1 92 ? -3.134 13.914 12.094 1.00 64.94 92 GLU A O 1
ATOM 756 N N . PRO A 1 93 ? -1.499 15.150 11.127 1.00 63.53 93 PRO A N 1
ATOM 757 C CA . PRO A 1 93 ? -1.013 14.068 10.292 1.00 63.53 93 PRO A CA 1
ATOM 758 C C . PRO A 1 93 ? -0.486 12.940 11.187 1.00 63.53 93 PRO A C 1
ATOM 760 O O . PRO A 1 93 ? 0.061 13.215 12.262 1.00 63.53 93 PRO A O 1
ATOM 763 N N . PRO A 1 94 ? -0.627 11.677 10.762 1.00 69.00 94 PRO A N 1
ATOM 764 C CA . PRO A 1 94 ? -0.075 10.570 11.518 1.00 69.00 94 PRO A CA 1
ATOM 765 C C . PRO A 1 94 ? 1.450 10.741 11.664 1.00 69.00 94 PRO A C 1
ATOM 767 O O . PRO A 1 94 ? 2.087 11.429 10.857 1.00 69.00 94 PRO A O 1
ATOM 770 N N . PRO A 1 95 ? 2.057 10.160 12.712 1.00 77.94 95 PRO A N 1
ATOM 771 C CA . PRO A 1 95 ? 3.488 10.298 12.963 1.00 77.94 95 PRO A CA 1
ATOM 772 C C . PRO A 1 95 ? 4.299 9.876 11.734 1.00 77.94 95 PRO A C 1
ATOM 774 O O . PRO A 1 95 ? 3.973 8.896 11.074 1.00 77.94 95 PRO A O 1
ATOM 777 N N . TRP A 1 96 ? 5.385 10.582 11.423 1.00 72.94 96 TRP A N 1
ATOM 778 C CA . TRP A 1 96 ? 6.278 10.234 10.303 1.00 72.94 96 TRP A CA 1
ATOM 779 C C . TRP A 1 96 ? 7.337 9.183 10.694 1.00 72.94 96 TRP A C 1
ATOM 781 O O . TRP A 1 96 ? 8.346 9.023 10.010 1.00 72.94 96 TRP A O 1
ATOM 791 N N . GLN A 1 97 ? 7.136 8.487 11.818 1.00 82.31 97 GLN A N 1
ATOM 792 C CA . GLN A 1 97 ? 8.048 7.476 12.352 1.00 82.31 97 GLN A CA 1
ATOM 793 C C . GLN A 1 97 ? 7.533 6.062 12.030 1.00 82.31 97 GLN A C 1
ATOM 795 O O . GLN A 1 97 ? 6.447 5.712 12.504 1.00 82.31 97 GLN A O 1
ATOM 800 N N . PRO A 1 98 ? 8.285 5.229 11.279 1.00 77.75 98 PRO A N 1
ATOM 801 C CA . PRO A 1 98 ? 7.904 3.847 10.971 1.00 77.75 98 PRO A CA 1
ATOM 802 C C . PRO A 1 98 ? 7.513 3.007 12.181 1.00 77.75 98 PRO A C 1
ATOM 804 O O . PRO A 1 98 ? 6.613 2.179 12.084 1.00 77.75 98 PRO A O 1
ATOM 807 N N . GLU A 1 99 ? 8.144 3.251 13.324 1.00 84.62 99 GLU A N 1
ATOM 808 C CA . GLU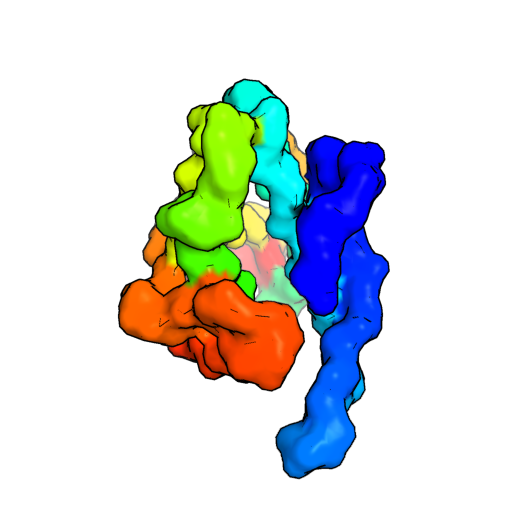 A 1 99 ? 7.942 2.520 14.575 1.00 84.62 99 GLU A CA 1
ATOM 809 C C . GLU A 1 99 ? 6.542 2.740 15.161 1.00 84.62 99 GLU A C 1
ATOM 811 O O . GLU A 1 99 ? 6.074 1.938 15.967 1.00 84.62 99 GLU A O 1
ATOM 816 N N . SER A 1 100 ? 5.855 3.807 14.741 1.00 87.56 100 SER A N 1
ATOM 817 C CA . SER A 1 100 ? 4.468 4.066 15.129 1.00 87.56 100 SER A CA 1
ATOM 818 C C . SER A 1 100 ? 3.468 3.207 14.353 1.00 87.56 100 SER A C 1
ATOM 820 O O . SER A 1 100 ? 2.321 3.091 14.777 1.00 87.56 100 SER A O 1
ATOM 822 N N . TYR A 1 101 ? 3.877 2.602 13.233 1.00 91.69 101 TYR A N 1
ATOM 823 C CA . TYR A 1 101 ? 3.002 1.822 12.364 1.00 91.69 101 TYR A CA 1
ATOM 824 C C . TYR A 1 101 ? 3.188 0.328 12.574 1.00 91.69 101 TYR A C 1
ATOM 826 O O . TYR A 1 101 ? 4.290 -0.193 12.748 1.00 91.69 101 TYR A O 1
ATOM 834 N N . LYS A 1 102 ? 2.088 -0.401 12.427 1.00 93.06 102 LYS A N 1
ATOM 835 C CA . LYS A 1 102 ? 2.111 -1.849 12.292 1.00 93.06 102 LYS A CA 1
ATOM 836 C C . LYS A 1 102 ? 2.402 -2.226 10.842 1.00 93.06 102 LYS A C 1
ATOM 838 O O . LYS A 1 102 ? 1.662 -1.852 9.934 1.00 93.06 102 LYS A O 1
ATOM 843 N N . LEU A 1 103 ? 3.448 -3.020 10.624 1.00 94.81 103 LEU A N 1
ATOM 844 C CA . LEU A 1 103 ? 3.720 -3.633 9.325 1.00 94.81 103 LEU A CA 1
ATOM 845 C C . LEU A 1 103 ? 2.673 -4.716 9.032 1.00 94.81 103 LEU A C 1
ATOM 847 O O . LEU A 1 103 ? 2.624 -5.732 9.725 1.00 94.81 103 LEU A O 1
ATOM 851 N N . ILE A 1 104 ? 1.855 -4.514 7.997 1.00 95.94 104 ILE A N 1
ATOM 852 C CA . ILE A 1 104 ? 0.939 -5.545 7.488 1.00 95.94 104 ILE A CA 1
ATOM 853 C C . ILE A 1 104 ? 1.712 -6.559 6.643 1.00 95.94 104 ILE A C 1
ATOM 855 O O . ILE A 1 104 ? 1.504 -7.764 6.766 1.00 95.94 104 ILE A O 1
ATOM 859 N N . GLY A 1 105 ? 2.608 -6.081 5.780 1.00 95.12 105 GLY A N 1
ATOM 860 C CA . GLY A 1 105 ? 3.427 -6.949 4.944 1.00 95.12 105 GLY A CA 1
ATOM 861 C C . GLY A 1 105 ? 4.300 -6.186 3.960 1.00 95.12 105 GLY A C 1
ATOM 862 O O . GLY A 1 105 ? 4.100 -4.996 3.717 1.00 95.12 105 GLY A O 1
ATOM 863 N N . ARG A 1 106 ? 5.272 -6.896 3.386 1.00 95.75 106 ARG A N 1
ATOM 864 C CA . ARG A 1 106 ? 6.023 -6.437 2.215 1.00 95.75 106 ARG A CA 1
ATOM 865 C C . ARG A 1 106 ? 5.365 -7.017 0.972 1.00 95.75 106 ARG A C 1
ATOM 867 O O . ARG A 1 106 ? 5.196 -8.230 0.887 1.00 95.75 106 ARG A O 1
ATOM 874 N N . ILE A 1 107 ? 4.965 -6.145 0.060 1.00 96.56 107 ILE A N 1
ATOM 875 C CA . ILE A 1 107 ? 4.233 -6.473 -1.158 1.00 96.56 107 ILE A CA 1
ATOM 876 C C . ILE A 1 107 ? 5.209 -6.505 -2.330 1.00 96.56 107 ILE A C 1
ATOM 878 O O . ILE A 1 107 ? 6.037 -5.604 -2.454 1.00 96.56 107 ILE A O 1
ATOM 882 N N . ALA A 1 108 ? 5.115 -7.536 -3.168 1.00 94.19 108 ALA A N 1
ATOM 883 C CA . ALA A 1 108 ? 5.969 -7.765 -4.329 1.00 94.19 108 ALA A CA 1
ATOM 884 C C . ALA A 1 108 ? 5.121 -8.284 -5.496 1.00 94.19 108 ALA A C 1
ATOM 886 O O . ALA A 1 108 ? 4.114 -8.945 -5.267 1.00 94.19 108 ALA A O 1
ATOM 887 N N . ALA A 1 109 ? 5.547 -8.034 -6.733 1.00 90.06 109 ALA A N 1
ATOM 888 C CA . ALA A 1 109 ? 4.852 -8.531 -7.924 1.00 90.06 109 ALA A CA 1
ATOM 889 C C . ALA A 1 109 ? 5.201 -9.992 -8.279 1.00 90.06 109 ALA A C 1
ATOM 891 O O . ALA A 1 109 ? 4.586 -10.574 -9.164 1.00 90.06 109 ALA A O 1
ATOM 892 N N . GLY A 1 110 ? 6.194 -10.605 -7.620 1.00 84.31 110 GLY A N 1
ATOM 893 C CA . GLY A 1 110 ? 6.642 -11.960 -7.960 1.00 84.31 110 GLY A CA 1
ATOM 894 C C . GLY A 1 110 ? 7.076 -12.048 -9.426 1.00 84.31 110 GLY A C 1
ATOM 895 O O . GLY A 1 110 ? 7.993 -11.339 -9.837 1.00 84.31 110 GLY A O 1
ATOM 896 N N . GLU A 1 111 ? 6.406 -12.887 -10.214 1.00 81.38 111 GLU A N 1
ATOM 897 C CA . GLU A 1 111 ? 6.631 -13.011 -11.664 1.00 81.38 111 GLU A CA 1
ATOM 898 C C . GLU A 1 111 ? 5.900 -11.939 -12.497 1.00 81.38 111 GLU A C 1
ATOM 900 O O . GLU A 1 111 ? 6.218 -11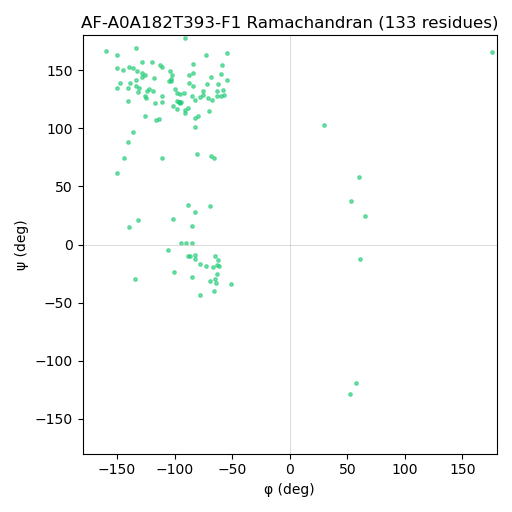.757 -13.665 1.00 81.38 111 GLU A O 1
ATOM 905 N N . GLY A 1 112 ? 4.962 -11.182 -11.918 1.00 82.31 112 GLY A N 1
ATOM 906 C CA . GLY A 1 112 ? 4.189 -10.133 -12.601 1.00 82.31 112 GLY A CA 1
ATOM 907 C C . GLY A 1 112 ? 4.911 -8.786 -12.723 1.00 82.31 112 GLY A C 1
ATOM 908 O O . GLY A 1 112 ? 4.267 -7.733 -12.698 1.00 82.31 112 GLY A O 1
ATOM 909 N N . ARG A 1 113 ? 6.249 -8.788 -12.771 1.00 83.31 113 ARG A N 1
ATOM 910 C CA . ARG A 1 113 ? 7.056 -7.586 -13.033 1.00 83.31 113 ARG A CA 1
ATOM 911 C C . ARG A 1 113 ? 6.975 -7.260 -14.520 1.00 83.31 113 ARG A C 1
ATOM 913 O O . ARG A 1 113 ? 7.231 -8.123 -15.354 1.00 83.31 113 ARG A O 1
ATOM 920 N N . PHE A 1 114 ? 6.643 -6.018 -14.865 1.00 83.69 114 PHE A N 1
ATOM 921 C CA . PHE A 1 114 ? 6.526 -5.650 -16.273 1.00 83.69 114 PHE A CA 1
ATOM 922 C C . PHE A 1 114 ? 7.862 -5.207 -16.866 1.00 83.69 114 PHE A C 1
ATOM 924 O O . PHE A 1 114 ? 8.617 -4.435 -16.259 1.00 83.69 114 PHE A O 1
ATOM 931 N N . ASN A 1 115 ? 8.097 -5.655 -18.103 1.00 73.31 115 ASN A N 1
ATOM 932 C CA . ASN A 1 115 ? 9.358 -5.438 -18.804 1.00 73.31 115 ASN A CA 1
ATOM 933 C C . ASN A 1 115 ? 9.315 -4.301 -19.835 1.00 73.31 115 ASN A C 1
ATOM 935 O O . ASN A 1 115 ? 10.329 -3.691 -20.171 1.00 73.31 115 ASN A O 1
ATOM 939 N N . GLN A 1 116 ? 8.134 -3.972 -20.346 1.00 66.00 116 GLN A N 1
ATOM 940 C CA . GLN A 1 116 ? 7.946 -2.886 -21.303 1.00 66.00 116 GLN A CA 1
ATOM 941 C C . GLN A 1 116 ? 6.721 -2.071 -20.904 1.00 66.00 116 GLN A C 1
ATOM 943 O O . GLN A 1 116 ? 5.786 -2.592 -20.304 1.00 66.00 116 GLN A O 1
ATOM 948 N N . ASN A 1 117 ? 6.703 -0.784 -21.254 1.00 63.84 117 ASN A N 1
ATOM 949 C CA . ASN A 1 117 ? 5.589 0.110 -20.915 1.00 63.84 117 ASN A CA 1
ATOM 950 C C . ASN A 1 117 ? 4.247 -0.309 -21.553 1.00 63.84 117 ASN A C 1
ATOM 952 O O . ASN A 1 117 ? 3.215 0.247 -21.181 1.00 63.84 117 ASN A O 1
ATOM 956 N N . SER A 1 118 ? 4.266 -1.223 -22.528 1.00 59.78 118 SER A N 1
ATOM 957 C CA . SER A 1 118 ? 3.096 -1.743 -23.242 1.00 59.78 118 SER A CA 1
ATOM 958 C C . SER A 1 118 ? 2.395 -2.903 -22.530 1.00 59.78 118 SER A C 1
ATOM 960 O O . SER A 1 118 ? 1.183 -3.031 -22.679 1.00 59.78 118 SER A O 1
ATOM 962 N N . ASP A 1 119 ? 3.116 -3.690 -21.727 1.00 64.06 119 ASP A N 1
ATOM 963 C CA . ASP A 1 119 ? 2.597 -4.898 -21.072 1.00 64.06 119 ASP A CA 1
ATOM 964 C C . ASP A 1 119 ? 2.503 -4.672 -19.567 1.00 64.06 119 ASP A C 1
ATOM 966 O O . ASP A 1 119 ? 3.339 -5.109 -18.784 1.00 64.06 119 ASP A O 1
ATOM 970 N N . VAL A 1 120 ? 1.499 -3.899 -19.157 1.00 71.81 120 VAL A N 1
ATOM 971 C CA . VAL A 1 120 ? 1.263 -3.613 -17.741 1.00 71.81 120 VAL A CA 1
ATOM 972 C C . VAL A 1 120 ? 0.483 -4.766 -17.110 1.00 71.81 120 VAL A C 1
ATOM 974 O O . VAL A 1 120 ? -0.746 -4.849 -17.238 1.00 71.81 120 VAL A O 1
ATOM 977 N N . ASP A 1 121 ? 1.204 -5.627 -16.397 1.00 82.81 121 ASP A N 1
ATOM 978 C CA . ASP A 1 121 ? 0.622 -6.662 -15.547 1.00 82.81 121 ASP A CA 1
ATOM 979 C C . ASP A 1 121 ? 0.171 -6.065 -14.212 1.00 82.81 121 ASP A C 1
ATOM 981 O O . ASP A 1 121 ? 0.965 -5.621 -13.377 1.00 82.81 121 ASP A O 1
ATOM 985 N N . ILE A 1 122 ? -1.150 -6.018 -14.034 1.00 90.06 122 ILE A N 1
ATOM 986 C CA . ILE A 1 122 ? -1.783 -5.548 -12.802 1.00 90.06 122 ILE A CA 1
ATOM 987 C C . ILE A 1 122 ? -1.778 -6.714 -11.817 1.00 90.06 122 ILE A C 1
ATOM 989 O O . ILE A 1 122 ? -2.505 -7.691 -11.992 1.00 90.06 122 ILE A O 1
ATOM 993 N N . ASN A 1 123 ? -0.949 -6.592 -10.788 1.00 93.12 123 ASN A N 1
ATOM 994 C CA . ASN A 1 123 ? -0.866 -7.524 -9.677 1.00 93.12 123 ASN A CA 1
ATOM 995 C C . ASN A 1 123 ? -1.936 -7.170 -8.642 1.00 93.12 123 ASN A C 1
ATOM 997 O O . ASN A 1 123 ? -2.247 -5.992 -8.448 1.00 93.12 123 ASN A O 1
ATOM 1001 N N . VAL A 1 124 ? -2.464 -8.186 -7.958 1.00 94.94 124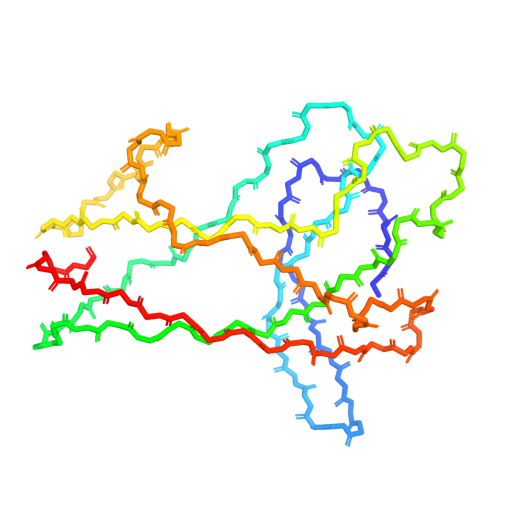 VAL A N 1
ATOM 1002 C CA . VAL A 1 124 ? -3.464 -8.020 -6.900 1.00 94.94 124 VAL A CA 1
ATOM 1003 C C . VAL A 1 124 ? -2.968 -8.693 -5.634 1.00 94.94 124 VAL A C 1
ATOM 1005 O O . VAL A 1 124 ? -2.651 -9.879 -5.637 1.00 94.94 124 VAL A O 1
ATOM 1008 N N . GLU A 1 125 ? -2.936 -7.941 -4.541 1.00 96.69 125 GLU A 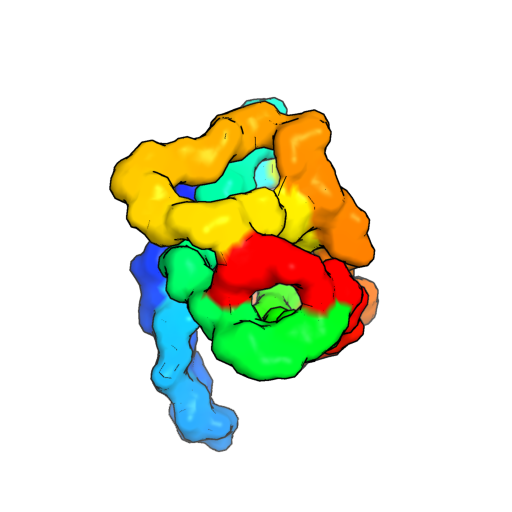N 1
ATOM 1009 C CA . GLU A 1 125 ? -2.602 -8.461 -3.219 1.00 96.69 125 GLU A CA 1
ATOM 1010 C C . GLU A 1 125 ? -3.702 -8.118 -2.227 1.00 96.69 125 GLU A C 1
ATOM 1012 O O . GLU A 1 125 ? -4.094 -6.960 -2.088 1.00 96.69 125 GLU A O 1
ATOM 1017 N N . VAL A 1 126 ? -4.182 -9.139 -1.518 1.00 96.94 126 VAL A N 1
ATOM 1018 C CA . VAL A 1 126 ? -5.209 -8.997 -0.486 1.00 96.94 126 VAL A CA 1
ATOM 1019 C C . VAL A 1 126 ? -4.577 -9.259 0.873 1.00 96.94 126 VAL A C 1
ATOM 1021 O O . VAL A 1 126 ? -4.012 -10.325 1.130 1.00 96.94 126 VAL A O 1
ATOM 1024 N N . LYS A 1 127 ? -4.686 -8.284 1.774 1.00 97.00 127 LYS A N 1
ATOM 1025 C CA . LYS A 1 127 ? -4.295 -8.413 3.182 1.00 97.00 127 LYS A CA 1
ATOM 1026 C C . LYS A 1 127 ? -5.499 -8.172 4.077 1.00 97.00 127 LYS A C 1
ATOM 1028 O O . LYS A 1 127 ? -6.460 -7.521 3.683 1.00 97.00 127 LYS A O 1
ATOM 1033 N N . SER A 1 128 ? -5.453 -8.690 5.300 1.00 95.88 128 SER A N 1
ATOM 1034 C CA . SER A 1 128 ? -6.464 -8.370 6.305 1.00 95.88 128 SER A CA 1
ATOM 1035 C C . SER A 1 128 ? -5.829 -8.018 7.637 1.00 95.88 128 SER A C 1
ATOM 1037 O O . SER A 1 128 ? -4.774 -8.545 7.996 1.00 95.88 128 SER A O 1
ATOM 1039 N N . ILE A 1 129 ? -6.494 -7.144 8.384 1.00 96.19 129 ILE A N 1
ATOM 1040 C CA . ILE A 1 129 ? -6.038 -6.703 9.696 1.00 96.19 129 ILE A CA 1
ATOM 1041 C C . ILE A 1 129 ? -7.216 -6.577 10.655 1.00 96.19 129 ILE A C 1
ATOM 1043 O O . ILE A 1 129 ? -8.276 -6.077 10.288 1.00 96.19 129 ILE A O 1
ATOM 1047 N N . ALA A 1 130 ? -7.045 -7.089 11.874 1.00 96.12 130 ALA A N 1
ATOM 1048 C CA . ALA A 1 130 ? -7.989 -6.840 12.957 1.00 96.12 130 ALA A CA 1
ATOM 1049 C C . ALA A 1 130 ? -7.845 -5.390 13.424 1.00 96.12 130 ALA A C 1
ATOM 1051 O O . ALA A 1 130 ? -6.715 -4.915 13.542 1.00 96.12 130 ALA A O 1
ATOM 1052 N N . VAL A 1 131 ? -8.975 -4.739 13.686 1.00 94.94 131 VAL A N 1
ATOM 1053 C CA . VAL A 1 131 ? -9.056 -3.326 14.071 1.00 94.94 131 VAL A CA 1
ATOM 1054 C C . VAL A 1 131 ? -9.881 -3.171 15.338 1.00 94.94 131 VAL A C 1
ATOM 1056 O O . VAL A 1 131 ? -10.804 -3.949 15.585 1.00 94.94 131 VAL A O 1
ATOM 1059 N N . THR A 1 132 ? -9.531 -2.183 16.151 1.00 92.75 132 THR A N 1
ATOM 1060 C CA . THR A 1 132 ? -10.149 -1.929 17.458 1.00 92.75 132 THR A CA 1
ATOM 1061 C C . THR A 1 132 ? -10.483 -0.455 17.696 1.00 92.75 132 THR A C 1
ATOM 1063 O O . THR A 1 132 ? -11.480 -0.177 18.368 1.00 92.75 132 THR A O 1
ATOM 1066 N N . LYS A 1 133 ? -9.731 0.491 17.113 1.00 90.31 133 LYS A N 1
ATOM 1067 C CA . LYS A 1 133 ? -9.988 1.940 17.259 1.00 90.31 133 LYS A CA 1
ATOM 1068 C C . LYS A 1 133 ? -10.902 2.465 16.160 1.00 90.31 133 LYS A C 1
ATOM 1070 O O . LYS A 1 133 ? -11.328 1.694 15.318 1.00 90.31 133 LYS A O 1
ATOM 1075 N N . LYS A 1 134 ? -11.276 3.746 16.166 1.00 87.25 134 LYS A N 1
ATOM 1076 C CA . LYS A 1 134 ? -12.272 4.281 15.212 1.00 87.25 134 LYS A CA 1
ATOM 1077 C C . LYS A 1 134 ? -11.867 4.223 13.734 1.00 87.25 134 LYS A C 1
ATOM 1079 O O . LYS A 1 134 ? -12.759 4.184 12.889 1.00 87.25 134 LYS A O 1
ATOM 1084 N N . GLY A 1 135 ? -10.578 4.205 13.422 1.00 82.06 135 GLY A N 1
ATOM 1085 C CA . GLY A 1 135 ? -10.055 4.067 12.063 1.00 82.06 135 GLY A CA 1
ATOM 1086 C C . GLY A 1 135 ? -8.542 4.039 12.039 1.00 82.06 135 GLY A C 1
ATOM 1087 O O . GLY A 1 135 ? -7.944 4.214 13.128 1.00 82.06 135 GLY A O 1
#

Radius of gyration: 16.61 Å; Cα contacts (8 Å, |Δi|>4): 199; chains: 1; bounding box: 42×30×42 Å

Solvent-accessible surface area (backbone atoms only — not comparable to full-atom values): 8872 Å² total; per-residue (Å²): 128,73,83,69,81,92,58,94,44,68,41,83,45,79,46,73,38,79,91,79,70,42,80,41,83,39,77,47,72,68,57,29,72,39,76,88,77,80,71,76,86,79,79,78,92,55,76,42,78,92,52,55,59,50,75,48,77,46,79,44,73,36,61,47,65,89,74,50,79,96,52,56,74,50,60,69,65,58,51,75,45,70,45,69,73,42,79,61,95,59,92,63,78,77,79,94,49,74,87,74,37,48,77,77,45,78,48,62,43,79,87,40,43,26,88,49,86,86,53,78,41,75,36,77,49,79,49,74,45,78,53,84,54,50,44

InterPro domains:
  IPR001090 Ephrin, ligand binding domain [PF01404] (8-135)
  IPR001090 Ephrin, ligand binding domain [PS51550] (1-135)
  IPR001090 Ephrin, ligand binding domain [SM00615] (7-135)
  IPR008979 Galactose-binding-like domain superfamily [SSF49785] (9-130)
  IPR050449 Ephrin receptor tyrosine kinases [PTHR46877] (11-130)